Protein AF-A0A9C9KPW6-F1 (afdb_monomer)

Structure (mmCIF, N/CA/C/O backbone):
data_AF-A0A9C9KPW6-F1
#
_entry.id   AF-A0A9C9KPW6-F1
#
loop_
_atom_site.group_PDB
_atom_site.id
_atom_site.type_symbol
_atom_site.label_atom_id
_atom_site.label_alt_id
_atom_site.label_comp_id
_atom_sit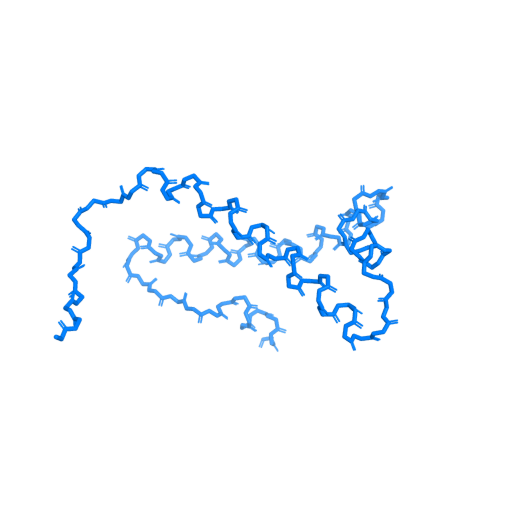e.label_asym_id
_atom_site.label_entity_id
_atom_site.label_seq_id
_atom_site.pdbx_PDB_ins_code
_atom_site.Cartn_x
_atom_site.Cartn_y
_atom_site.Cartn_z
_atom_site.occupancy
_atom_site.B_iso_or_equiv
_atom_site.auth_seq_id
_atom_site.auth_comp_id
_atom_site.auth_asym_id
_atom_site.auth_atom_id
_atom_site.pdbx_PDB_model_num
ATOM 1 N N . MET A 1 1 ? -31.242 -21.979 8.725 1.00 79.94 1 MET A N 1
ATOM 2 C CA . MET A 1 1 ? -31.038 -20.535 8.473 1.00 79.94 1 MET A CA 1
ATOM 3 C C . MET A 1 1 ? -29.673 -20.152 9.023 1.00 79.94 1 MET A C 1
ATOM 5 O O . MET A 1 1 ? -29.378 -20.544 10.144 1.00 79.94 1 MET A O 1
ATOM 9 N N . LEU A 1 2 ? -28.829 -19.467 8.247 1.00 85.12 2 LEU A N 1
ATOM 10 C CA . LEU A 1 2 ? -27.558 -18.923 8.744 1.00 85.12 2 LEU A CA 1
ATOM 11 C C . LEU A 1 2 ? -27.861 -17.796 9.742 1.00 85.12 2 LEU A C 1
ATOM 13 O O . LEU A 1 2 ? -28.564 -16.851 9.393 1.00 85.12 2 LEU A O 1
ATOM 17 N N . ARG A 1 3 ? -27.363 -17.911 10.979 1.00 88.44 3 ARG A N 1
ATOM 18 C CA . ARG A 1 3 ? -27.492 -16.885 12.022 1.00 88.44 3 ARG A CA 1
ATOM 19 C C . ARG A 1 3 ? -26.135 -16.211 12.195 1.00 88.44 3 ARG A C 1
ATOM 21 O O . ARG A 1 3 ? -25.160 -16.875 12.530 1.00 88.44 3 ARG A O 1
ATOM 28 N N . LEU A 1 4 ? -26.069 -14.914 11.909 1.00 87.50 4 LEU A N 1
ATOM 29 C CA . LEU A 1 4 ? -24.865 -14.116 12.125 1.00 87.50 4 LEU A CA 1
ATOM 30 C C . LEU A 1 4 ? -24.827 -13.691 13.594 1.00 87.50 4 LEU A C 1
ATOM 32 O O . LEU A 1 4 ? -25.754 -13.038 14.069 1.00 87.50 4 LEU A O 1
ATOM 36 N N . GLU A 1 5 ? -23.769 -14.072 14.304 1.00 90.38 5 GLU A N 1
ATOM 37 C CA . GLU A 1 5 ? -23.543 -13.685 15.698 1.00 90.38 5 GLU A CA 1
ATOM 38 C C . GLU A 1 5 ? -22.291 -12.796 15.795 1.00 90.38 5 GLU A C 1
ATOM 40 O O . GLU A 1 5 ? -21.271 -13.111 15.167 1.00 90.38 5 GLU A O 1
ATOM 45 N N . PRO A 1 6 ? -22.340 -11.676 16.545 1.00 84.19 6 PRO A N 1
ATOM 46 C CA . PRO A 1 6 ? -21.177 -10.821 16.753 1.00 84.19 6 PRO A CA 1
ATOM 47 C C . PRO A 1 6 ? -20.045 -11.611 17.408 1.00 84.19 6 PRO A C 1
ATOM 49 O O . PRO A 1 6 ? -20.254 -12.299 18.407 1.00 84.19 6 PRO A O 1
ATOM 52 N N . ARG A 1 7 ? -18.828 -11.498 16.871 1.00 84.06 7 ARG A N 1
ATOM 53 C CA . ARG A 1 7 ? -17.664 -12.144 17.486 1.00 84.06 7 ARG A CA 1
ATOM 54 C C . ARG A 1 7 ? -17.290 -11.402 18.776 1.00 84.06 7 ARG A C 1
ATOM 56 O O . ARG A 1 7 ? -16.981 -10.216 18.695 1.00 84.06 7 ARG A O 1
ATOM 63 N N . PRO A 1 8 ? -17.256 -12.077 19.941 1.00 83.50 8 PRO A N 1
ATOM 64 C CA . PRO A 1 8 ? -16.942 -11.431 21.216 1.00 83.50 8 PRO A CA 1
ATOM 65 C C . PRO A 1 8 ? -15.452 -11.094 21.367 1.00 83.50 8 PRO A C 1
ATOM 67 O O . PRO A 1 8 ? -15.096 -10.215 22.145 1.00 83.50 8 PRO A O 1
ATOM 70 N N . GLN A 1 9 ? -14.571 -11.787 20.637 1.00 87.06 9 GLN A N 1
ATOM 71 C CA . GLN A 1 9 ? -13.125 -11.574 20.664 1.00 87.06 9 GLN A CA 1
ATOM 72 C C . GLN A 1 9 ? -12.556 -11.606 19.243 1.00 87.06 9 GLN A C 1
ATOM 74 O O . GLN A 1 9 ? -12.969 -12.415 18.406 1.00 87.06 9 GLN A O 1
ATOM 79 N N . ALA A 1 10 ? -11.593 -10.725 18.972 1.00 84.81 10 ALA A N 1
ATOM 80 C CA . ALA A 1 10 ? -10.859 -10.734 17.715 1.00 84.81 10 ALA A CA 1
ATOM 81 C C . ALA A 1 10 ? -9.973 -11.988 17.632 1.00 84.81 10 ALA A C 1
ATOM 83 O O . ALA A 1 10 ? -9.270 -12.334 18.580 1.00 84.81 10 ALA A O 1
ATOM 84 N N . SER A 1 11 ? -9.993 -12.672 16.487 1.00 91.38 11 SER A N 1
ATOM 85 C CA . SER A 1 11 ? -9.139 -13.844 16.273 1.00 91.38 11 SER A CA 1
ATOM 86 C C . SER A 1 11 ? -7.690 -13.406 16.072 1.00 91.38 11 SER A C 1
ATOM 88 O O . SER A 1 11 ? -7.391 -12.679 15.126 1.00 91.38 11 SER A O 1
ATOM 90 N N . GLN A 1 12 ? -6.783 -13.890 16.924 1.00 90.69 12 GLN A N 1
ATOM 91 C CA . GLN A 1 12 ? -5.352 -13.601 16.790 1.00 90.69 12 GLN A CA 1
ATOM 92 C C . GLN A 1 12 ? -4.749 -14.204 15.519 1.00 90.69 12 GLN A C 1
ATOM 94 O O . GLN A 1 12 ? -3.905 -13.583 14.880 1.00 90.69 12 GLN A O 1
ATOM 99 N N . GLN A 1 13 ? -5.239 -15.375 15.098 1.00 93.81 13 GLN A N 1
ATOM 100 C CA . GLN A 1 13 ? -4.838 -15.971 13.824 1.00 93.81 13 GLN A CA 1
ATOM 101 C C . GLN A 1 13 ? -5.241 -15.068 12.659 1.00 93.81 13 GLN A C 1
ATOM 103 O O . GLN A 1 13 ? -4.428 -14.797 11.784 1.00 93.81 13 GLN A O 1
ATOM 108 N N . MET A 1 14 ? -6.470 -14.542 12.669 1.00 93.81 14 MET A N 1
ATOM 109 C CA . MET A 1 14 ? -6.931 -13.644 11.608 1.00 93.81 14 MET A CA 1
ATOM 110 C C . MET A 1 14 ? -6.273 -12.269 11.658 1.00 93.81 14 MET A C 1
ATOM 112 O O . MET A 1 14 ? -6.132 -11.657 10.608 1.00 93.81 14 MET A O 1
ATOM 116 N N . ALA A 1 15 ? -5.830 -11.801 12.826 1.00 91.94 15 ALA A N 1
ATOM 117 C CA . ALA A 1 15 ? -5.048 -10.572 12.922 1.00 91.94 15 ALA A CA 1
ATOM 118 C C . ALA A 1 15 ? -3.735 -10.663 12.120 1.00 91.94 15 ALA A C 1
ATOM 120 O O . ALA A 1 15 ? -3.321 -9.675 11.522 1.00 91.94 15 ALA A O 1
ATOM 121 N N . LEU A 1 16 ? -3.122 -11.852 12.051 1.00 94.19 16 LEU A N 1
ATOM 122 C CA . LEU A 1 16 ? -1.920 -12.104 11.250 1.00 94.19 16 LEU A CA 1
ATOM 123 C C . LEU A 1 16 ? -2.237 -12.532 9.809 1.00 94.19 16 LEU A C 1
ATOM 125 O O . LEU A 1 16 ? -1.592 -12.078 8.866 1.00 94.19 16 LEU A O 1
ATOM 129 N N . LEU A 1 17 ? -3.220 -13.416 9.625 1.00 96.69 17 LEU A N 1
ATOM 130 C CA . LEU A 1 17 ? -3.549 -13.974 8.314 1.00 96.69 17 LEU A CA 1
ATOM 131 C C . LEU A 1 17 ? -4.235 -12.958 7.403 1.00 96.69 17 LEU A C 1
ATOM 133 O O . LEU A 1 17 ? -4.029 -13.019 6.196 1.00 96.69 17 LEU A O 1
ATOM 137 N N . ALA A 1 18 ? -5.032 -12.028 7.936 1.00 95.88 18 ALA A N 1
ATOM 138 C CA . ALA A 1 18 ? -5.771 -11.086 7.098 1.00 95.88 18 ALA A CA 1
ATOM 139 C C . ALA A 1 18 ? -4.850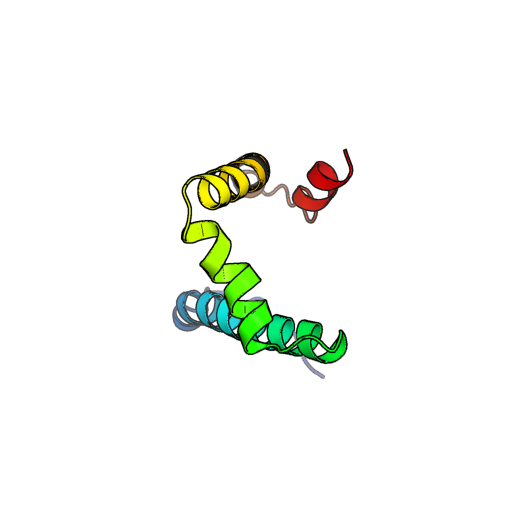 -10.184 6.250 1.00 95.88 18 ALA A C 1
ATOM 141 O O . ALA A 1 18 ? -5.072 -10.138 5.041 1.00 95.88 18 ALA A O 1
ATOM 142 N N . PRO A 1 19 ? -3.793 -9.539 6.793 1.00 95.31 19 PRO A N 1
ATOM 143 C CA . PRO A 1 19 ? -2.841 -8.785 5.973 1.00 95.31 19 PRO A CA 1
ATOM 144 C C . PRO A 1 19 ? -2.144 -9.642 4.909 1.00 95.31 19 PRO A C 1
ATOM 146 O O . PRO A 1 19 ? -2.020 -9.221 3.761 1.00 95.31 19 PRO A O 1
ATOM 149 N N . LEU A 1 20 ? -1.729 -10.863 5.261 1.00 96.44 20 LEU A N 1
ATOM 150 C CA . LEU A 1 20 ? -1.052 -11.773 4.330 1.00 96.44 20 LEU A CA 1
ATOM 151 C C . LEU A 1 20 ? -1.974 -12.209 3.185 1.00 96.44 20 LEU A C 1
ATOM 153 O O . LEU A 1 20 ? -1.577 -12.186 2.021 1.00 96.44 20 LEU A O 1
ATOM 157 N N . LEU A 1 21 ? -3.219 -12.563 3.509 1.00 97.56 21 LEU A N 1
ATOM 158 C CA . LEU A 1 21 ? -4.242 -12.900 2.523 1.00 97.56 21 LEU A CA 1
ATOM 159 C C . LEU A 1 21 ? -4.575 -11.698 1.643 1.00 97.56 21 LEU A C 1
ATOM 161 O O . LEU A 1 21 ? -4.710 -11.867 0.437 1.00 97.56 21 LEU A O 1
ATOM 165 N N . ALA A 1 22 ? -4.667 -10.494 2.210 1.00 96.62 22 ALA A N 1
ATOM 166 C CA . ALA A 1 22 ? -4.911 -9.281 1.439 1.00 96.62 22 ALA A CA 1
ATOM 167 C C . ALA A 1 22 ? -3.797 -9.035 0.410 1.00 96.62 22 ALA A C 1
ATOM 169 O O . ALA A 1 22 ? -4.100 -8.803 -0.759 1.00 96.62 22 ALA A O 1
ATOM 170 N N . ILE A 1 23 ? -2.523 -9.160 0.805 1.00 95.62 23 ILE A N 1
ATOM 171 C CA . ILE A 1 23 ? -1.379 -9.049 -0.116 1.00 95.62 23 ILE A CA 1
ATOM 172 C C . ILE A 1 23 ? -1.478 -10.105 -1.222 1.00 95.62 23 ILE A C 1
ATOM 174 O O . ILE A 1 23 ? -1.416 -9.767 -2.403 1.00 95.62 23 ILE A O 1
ATOM 178 N N . LEU A 1 24 ? -1.681 -11.374 -0.857 1.00 97.06 24 LEU A N 1
ATOM 179 C CA . LEU A 1 24 ? -1.772 -12.471 -1.822 1.00 97.06 24 LEU A CA 1
ATOM 180 C C . LEU A 1 24 ? -2.912 -12.255 -2.827 1.00 97.06 24 LEU A C 1
ATOM 182 O O . LEU A 1 24 ? -2.708 -12.365 -4.034 1.00 97.06 24 LEU A O 1
ATOM 186 N N . LEU A 1 25 ? -4.105 -11.917 -2.335 1.00 97.75 25 LEU A N 1
ATOM 187 C CA . LEU A 1 25 ? -5.276 -11.660 -3.169 1.00 97.75 25 LEU A CA 1
ATOM 188 C C . LEU A 1 25 ? -5.073 -10.439 -4.069 1.00 97.75 25 LEU A C 1
ATOM 190 O O . LEU A 1 25 ? -5.503 -10.468 -5.218 1.00 97.75 25 LEU A O 1
ATOM 194 N N . THR A 1 26 ? -4.373 -9.408 -3.591 1.00 95.69 26 THR A N 1
ATOM 195 C CA . THR A 1 26 ? -4.029 -8.223 -4.391 1.00 95.69 26 THR A CA 1
ATOM 196 C C . THR A 1 26 ? -3.118 -8.593 -5.559 1.00 95.69 26 THR A C 1
ATOM 198 O O . THR A 1 26 ? -3.378 -8.185 -6.688 1.00 95.69 26 THR A O 1
ATOM 201 N N . LEU A 1 27 ? -2.088 -9.410 -5.318 1.00 95.31 27 LEU A N 1
ATOM 202 C CA . LEU A 1 27 ? -1.178 -9.879 -6.368 1.00 95.31 27 LEU A CA 1
ATOM 203 C C . LEU A 1 27 ? -1.900 -10.754 -7.400 1.00 95.31 27 LEU A C 1
ATOM 205 O O . LEU A 1 27 ? -1.719 -10.564 -8.602 1.00 95.31 27 LEU A O 1
ATOM 209 N N . ILE A 1 28 ? -2.756 -11.675 -6.946 1.00 96.88 28 ILE A N 1
ATOM 210 C CA . ILE A 1 28 ? -3.557 -12.531 -7.834 1.00 96.88 28 ILE A CA 1
ATOM 211 C C . ILE A 1 28 ? -4.508 -11.682 -8.684 1.00 96.88 28 ILE A C 1
ATOM 213 O O . ILE A 1 28 ? -4.559 -11.848 -9.903 1.00 96.88 28 ILE A O 1
ATOM 217 N N . ALA A 1 29 ? -5.237 -10.754 -8.0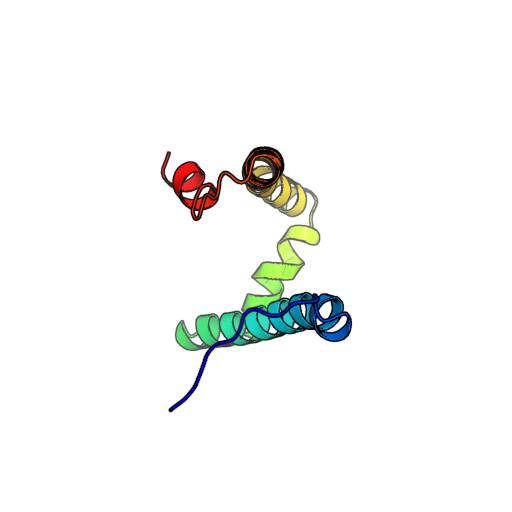60 1.00 97.19 29 ALA A N 1
ATOM 218 C CA . ALA A 1 29 ? -6.158 -9.868 -8.761 1.00 97.19 29 ALA A CA 1
ATOM 219 C C . ALA A 1 29 ? -5.422 -8.976 -9.770 1.00 97.19 29 ALA A C 1
ATOM 221 O O . ALA A 1 29 ? -5.861 -8.857 -10.910 1.00 97.19 29 ALA A O 1
ATOM 222 N N . GLY A 1 30 ? -4.276 -8.404 -9.396 1.00 95.69 30 GLY A N 1
ATOM 223 C CA . GLY A 1 30 ? -3.453 -7.591 -10.291 1.00 95.69 30 GLY A CA 1
ATOM 224 C C . GLY A 1 30 ? -2.923 -8.373 -11.496 1.00 95.69 30 GLY A C 1
ATOM 225 O O . GLY A 1 30 ? -3.035 -7.908 -12.628 1.00 95.69 30 GLY A O 1
ATOM 226 N N . ALA A 1 31 ? -2.412 -9.589 -11.284 1.00 95.94 31 ALA A N 1
ATOM 227 C CA . ALA A 1 31 ? -1.967 -10.463 -12.370 1.00 95.94 31 ALA A CA 1
ATOM 228 C C . ALA A 1 31 ? -3.123 -10.840 -13.316 1.00 95.94 31 ALA A C 1
ATOM 230 O O . ALA A 1 31 ? -2.955 -10.861 -14.539 1.00 95.94 31 ALA A O 1
ATOM 231 N N . PHE A 1 32 ? -4.316 -11.084 -12.767 1.00 97.44 32 PHE A N 1
ATOM 232 C CA . PHE A 1 32 ? -5.515 -11.314 -13.568 1.00 97.44 32 PHE A CA 1
ATOM 233 C C . PHE A 1 32 ? -5.901 -10.070 -14.383 1.00 97.44 32 PHE A C 1
ATOM 235 O O . PHE A 1 32 ? -6.112 -10.175 -15.586 1.00 97.44 32 PHE A O 1
ATOM 242 N N . LEU A 1 33 ? -5.919 -8.884 -13.772 1.00 96.69 33 LEU A N 1
ATOM 243 C CA . LEU A 1 33 ? -6.249 -7.632 -14.460 1.00 96.69 33 LEU A CA 1
ATOM 244 C C . LEU A 1 33 ? -5.276 -7.326 -15.604 1.00 96.69 33 LEU A C 1
ATOM 246 O O . LEU A 1 33 ? -5.709 -6.999 -16.707 1.00 96.69 33 LEU A O 1
ATOM 250 N N . PHE A 1 34 ? -3.969 -7.476 -15.377 1.00 96.25 34 PHE A N 1
ATOM 251 C CA . PHE A 1 34 ? -2.979 -7.239 -16.427 1.00 96.25 34 PHE A CA 1
ATOM 252 C C . PHE A 1 34 ? -3.051 -8.265 -17.553 1.00 96.25 34 PHE A C 1
ATOM 254 O O . PHE A 1 34 ? -2.942 -7.884 -18.717 1.00 96.25 34 PHE A O 1
ATOM 261 N N . SER A 1 35 ? -3.307 -9.537 -17.236 1.00 96.00 35 SER A N 1
ATOM 262 C CA . SER A 1 35 ? -3.511 -10.546 -18.280 1.00 96.00 35 SER A CA 1
ATOM 263 C C . SER A 1 35 ? -4.797 -10.300 -19.078 1.00 96.00 35 SER A C 1
ATOM 265 O O . SER A 1 35 ? -4.776 -10.429 -20.300 1.00 96.00 35 SER A O 1
ATOM 267 N N . ALA A 1 36 ? -5.882 -9.850 -18.436 1.00 97.25 36 ALA A N 1
ATOM 268 C CA . ALA A 1 36 ? -7.118 -9.445 -19.109 1.00 97.25 36 ALA A CA 1
ATOM 269 C C . ALA A 1 36 ? -6.932 -8.220 -20.027 1.00 97.25 36 ALA A C 1
ATOM 271 O O . ALA A 1 36 ? -7.590 -8.120 -21.059 1.00 97.25 36 ALA A O 1
ATOM 272 N N . TRP A 1 37 ? -6.003 -7.319 -19.696 1.00 95.06 37 TRP A N 1
ATOM 273 C CA . TRP A 1 37 ? -5.591 -6.202 -20.559 1.00 95.06 37 TRP A CA 1
ATOM 274 C C . TRP A 1 37 ? -4.622 -6.645 -21.682 1.00 95.06 37 TRP A C 1
ATOM 276 O O . TRP A 1 37 ? -4.212 -5.850 -22.522 1.00 95.06 37 TRP A O 1
ATOM 286 N N . GLY A 1 38 ? -4.235 -7.920 -21.744 1.00 95.25 38 GLY A N 1
ATOM 287 C CA . GLY A 1 38 ? -3.301 -8.428 -22.755 1.00 95.25 38 GLY A CA 1
ATOM 288 C C . GLY A 1 38 ? -1.834 -8.067 -22.494 1.00 95.25 38 GLY A C 1
ATOM 289 O O . GLY A 1 38 ? -0.990 -8.279 -23.364 1.00 95.25 38 GLY A O 1
ATOM 290 N N . ALA A 1 39 ? -1.508 -7.548 -21.308 1.00 94.94 39 ALA A N 1
ATOM 291 C CA . ALA A 1 39 ? -0.131 -7.346 -20.878 1.00 94.94 39 ALA A CA 1
ATOM 292 C C . ALA A 1 39 ? 0.450 -8.644 -20.298 1.00 94.94 39 ALA A C 1
ATOM 294 O O . ALA A 1 39 ? -0.262 -9.467 -19.718 1.00 94.94 39 ALA A O 1
ATOM 295 N N . ASN A 1 40 ? 1.771 -8.824 -20.402 1.00 96.44 40 ASN A N 1
ATOM 296 C CA . ASN A 1 40 ? 2.438 -9.901 -19.678 1.00 96.44 40 ASN A CA 1
ATOM 297 C C . ASN A 1 40 ? 2.330 -9.625 -18.163 1.00 96.44 40 ASN A C 1
ATOM 299 O O . ASN A 1 40 ? 2.856 -8.606 -17.706 1.00 96.44 40 ASN A O 1
ATOM 303 N N . PRO A 1 41 ? 1.689 -10.504 -17.370 1.00 94.75 41 PRO A N 1
ATOM 304 C CA . PRO A 1 41 ? 1.395 -10.213 -15.971 1.00 94.75 41 PRO A CA 1
ATOM 305 C C . PRO A 1 41 ? 2.655 -10.129 -15.106 1.00 94.75 41 PRO A C 1
ATOM 307 O O . PRO A 1 41 ? 2.688 -9.329 -14.180 1.00 94.75 41 PRO A O 1
ATOM 310 N N . LEU A 1 42 ? 3.705 -10.900 -15.407 1.00 95.00 42 LEU A N 1
ATOM 311 C CA . LEU A 1 42 ? 4.951 -10.862 -14.637 1.00 95.00 42 LEU A CA 1
ATOM 312 C C . LEU A 1 42 ? 5.684 -9.539 -14.851 1.00 95.00 42 LEU A C 1
ATOM 314 O O . LEU A 1 42 ? 6.063 -8.888 -13.879 1.00 95.00 42 LEU A O 1
ATOM 318 N N . THR A 1 43 ? 5.837 -9.119 -16.109 1.00 95.88 43 THR A N 1
ATOM 319 C CA . THR A 1 43 ? 6.455 -7.829 -16.435 1.00 95.88 43 THR A CA 1
ATOM 320 C C . THR A 1 43 ? 5.637 -6.681 -15.856 1.00 95.88 43 THR A C 1
ATOM 322 O O . THR A 1 43 ? 6.196 -5.825 -15.185 1.00 95.88 43 THR A O 1
ATOM 325 N N . ALA A 1 44 ? 4.312 -6.696 -16.021 1.00 95.50 44 ALA A N 1
ATOM 326 C CA . ALA A 1 44 ? 3.449 -5.637 -15.507 1.00 95.50 44 ALA A CA 1
ATOM 327 C C . ALA A 1 44 ? 3.459 -5.554 -13.969 1.00 95.50 44 ALA A C 1
ATOM 329 O O . ALA A 1 44 ? 3.513 -4.459 -13.416 1.00 95.50 44 ALA A O 1
ATOM 330 N N . MET A 1 45 ? 3.472 -6.690 -13.262 1.00 95.44 45 MET A N 1
ATOM 331 C CA . MET A 1 45 ? 3.626 -6.713 -11.801 1.00 95.44 45 MET A CA 1
ATOM 332 C C . MET A 1 45 ? 4.995 -6.175 -11.366 1.00 95.44 45 MET A C 1
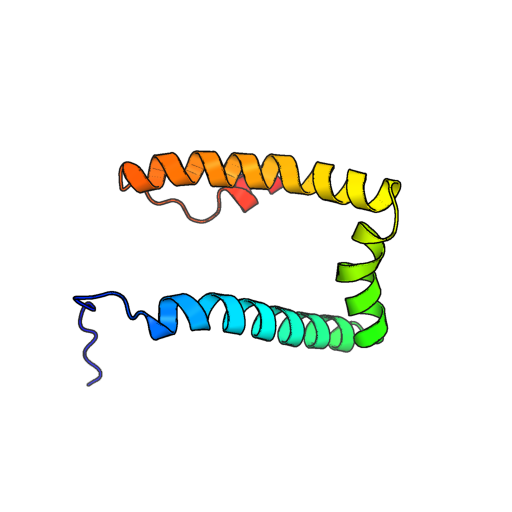ATOM 334 O O . MET A 1 45 ? 5.062 -5.404 -10.411 1.00 95.44 45 MET A O 1
ATOM 338 N N . TYR A 1 46 ? 6.078 -6.527 -12.068 1.00 95.00 46 TYR A N 1
ATOM 339 C CA . TYR A 1 46 ? 7.411 -5.983 -11.792 1.00 95.00 46 TYR A CA 1
ATOM 340 C C . TYR A 1 46 ? 7.450 -4.465 -12.006 1.00 95.00 46 TYR A C 1
ATOM 342 O O . TYR A 1 46 ? 7.862 -3.723 -11.118 1.00 95.00 46 TYR A O 1
ATOM 350 N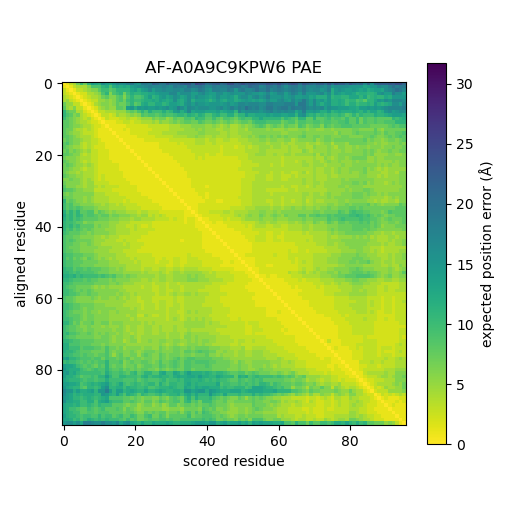 N . THR A 1 47 ? 6.951 -3.991 -13.143 1.00 94.19 47 THR A N 1
ATOM 351 C CA . THR A 1 47 ? 6.866 -2.563 -13.459 1.00 94.19 47 THR A CA 1
ATOM 352 C C . THR A 1 47 ? 6.005 -1.802 -12.453 1.00 94.19 47 THR A C 1
ATOM 354 O O . THR A 1 47 ? 6.347 -0.694 -12.062 1.00 94.19 47 THR A O 1
ATOM 357 N N . PHE A 1 48 ? 4.913 -2.393 -11.969 1.00 92.94 48 PHE A N 1
ATOM 358 C CA . PHE A 1 48 ? 4.033 -1.728 -11.012 1.00 92.94 48 PHE A CA 1
ATOM 359 C C . PHE A 1 48 ? 4.611 -1.673 -9.590 1.00 92.94 48 PHE A C 1
ATOM 361 O O . PHE A 1 48 ? 4.516 -0.640 -8.934 1.00 92.94 48 PHE A O 1
ATOM 368 N N . PHE A 1 49 ? 5.195 -2.769 -9.092 1.00 92.69 49 PHE A N 1
ATOM 369 C CA . PHE A 1 49 ? 5.620 -2.868 -7.688 1.00 92.69 49 PHE A CA 1
ATOM 370 C C . PHE A 1 49 ? 7.109 -2.596 -7.456 1.00 92.69 49 PHE A C 1
ATOM 372 O O . PHE A 1 49 ? 7.482 -2.160 -6.369 1.00 92.69 49 PHE A O 1
ATOM 379 N N . ILE A 1 50 ? 7.965 -2.881 -8.438 1.00 95.06 50 ILE A N 1
ATOM 380 C CA . ILE A 1 50 ? 9.421 -2.926 -8.255 1.00 95.06 50 ILE A CA 1
ATOM 381 C C . ILE A 1 50 ? 10.109 -1.727 -8.910 1.00 95.06 50 ILE A C 1
ATOM 383 O O . ILE A 1 50 ? 10.943 -1.082 -8.278 1.00 95.06 50 ILE A O 1
ATOM 387 N N . GLU A 1 51 ? 9.741 -1.358 -10.138 1.00 94.50 51 GLU A N 1
ATOM 388 C CA . GLU A 1 51 ? 10.341 -0.186 -10.799 1.00 94.50 51 GLU A CA 1
ATOM 389 C C . GLU A 1 51 ? 10.217 1.13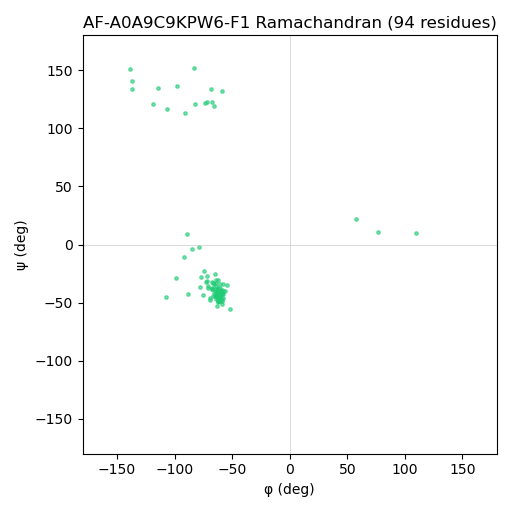1 -10.005 1.00 94.50 51 GLU A C 1
ATOM 391 O O . GLU A 1 51 ? 11.217 1.857 -9.945 1.00 94.50 51 GLU A O 1
ATOM 396 N N . PRO A 1 52 ? 9.090 1.446 -9.325 1.00 94.94 52 PRO A N 1
ATOM 397 C CA . PRO A 1 52 ? 8.974 2.687 -8.564 1.00 94.94 52 PRO A CA 1
ATOM 398 C C . PRO A 1 52 ? 9.982 2.784 -7.422 1.00 94.94 52 PRO A C 1
ATOM 400 O O . PRO A 1 52 ? 10.425 3.873 -7.097 1.00 94.94 52 PRO A O 1
ATOM 403 N N . VAL A 1 53 ? 10.394 1.668 -6.822 1.00 96.25 53 VAL A N 1
ATOM 404 C CA . VAL A 1 53 ? 11.369 1.683 -5.717 1.00 96.25 53 VAL A CA 1
ATOM 405 C C . VAL A 1 53 ? 12.817 1.534 -6.192 1.00 96.25 53 VAL A C 1
ATOM 407 O O . VAL A 1 53 ? 13.741 1.772 -5.419 1.00 96.25 53 VAL A O 1
ATOM 410 N N . ASN A 1 54 ? 13.030 1.196 -7.466 1.00 95.56 54 ASN A N 1
ATOM 411 C CA . ASN A 1 54 ? 14.355 0.964 -8.047 1.00 95.56 54 ASN A CA 1
ATOM 412 C C . ASN A 1 54 ? 15.068 2.233 -8.535 1.00 95.56 54 ASN A C 1
ATOM 414 O O . ASN A 1 54 ? 16.208 2.158 -8.993 1.00 95.56 54 ASN A O 1
ATOM 418 N N . SER A 1 55 ? 14.430 3.402 -8.467 1.00 95.50 55 SER A N 1
ATOM 419 C CA . SER A 1 55 ? 15.058 4.670 -8.844 1.00 95.50 55 SER A CA 1
ATOM 420 C C . SER A 1 55 ? 14.690 5.782 -7.872 1.00 95.50 55 SER A C 1
ATOM 422 O O . SER A 1 55 ? 13.599 5.796 -7.310 1.00 95.50 55 SER A O 1
ATOM 424 N N . VAL A 1 56 ? 15.586 6.758 -7.706 1.00 96.19 56 VAL A N 1
ATOM 425 C CA . VAL A 1 56 ? 15.325 7.934 -6.858 1.00 96.19 56 VAL A CA 1
ATOM 426 C C . VAL A 1 56 ? 14.112 8.716 -7.367 1.00 96.19 56 VAL A C 1
ATOM 428 O O . VAL A 1 56 ? 13.283 9.158 -6.573 1.00 96.19 56 VAL A O 1
ATOM 431 N N . TYR A 1 57 ? 13.983 8.851 -8.690 1.00 96.00 57 TYR A N 1
ATOM 432 C CA . TYR A 1 57 ? 12.840 9.516 -9.311 1.00 96.00 57 TYR A CA 1
ATOM 433 C C . TYR A 1 57 ? 11.530 8.773 -9.020 1.00 96.00 57 TYR A C 1
ATOM 435 O O . TYR A 1 57 ? 10.605 9.369 -8.473 1.00 96.00 57 TYR A O 1
ATOM 443 N N . GLY A 1 58 ? 11.479 7.465 -9.298 1.00 95.75 58 GLY A N 1
ATOM 444 C CA . GLY A 1 58 ? 10.302 6.640 -9.024 1.00 95.75 58 GLY A CA 1
ATOM 445 C C . GLY A 1 58 ? 9.925 6.640 -7.545 1.00 95.75 58 GLY A C 1
ATOM 446 O O . GLY A 1 58 ? 8.748 6.746 -7.208 1.00 95.75 58 GLY A O 1
ATOM 447 N N . PHE A 1 59 ? 10.919 6.604 -6.656 1.00 96.50 59 PHE A N 1
ATOM 448 C CA . PHE A 1 59 ? 10.678 6.592 -5.219 1.00 96.50 59 PHE A CA 1
ATOM 449 C C . PHE A 1 59 ? 10.086 7.924 -4.758 1.00 96.50 59 PHE A C 1
ATOM 451 O O . PHE A 1 59 ? 9.165 7.957 -3.945 1.00 96.50 59 PHE A O 1
ATOM 458 N N . THR A 1 60 ? 10.563 9.030 -5.330 1.00 97.00 60 THR A N 1
ATOM 459 C CA . THR A 1 60 ? 10.021 10.363 -5.055 1.00 97.00 60 THR A CA 1
ATOM 460 C C . THR A 1 60 ? 8.589 10.498 -5.579 1.00 97.00 60 THR A C 1
ATOM 462 O O . THR A 1 60 ? 7.724 10.957 -4.841 1.00 97.00 60 THR A O 1
ATOM 465 N N . GLU A 1 61 ? 8.300 10.038 -6.799 1.00 96.00 61 GLU A N 1
ATOM 466 C CA . GLU A 1 61 ? 6.935 9.992 -7.355 1.00 96.00 61 GLU A CA 1
ATOM 467 C C . GLU A 1 61 ? 5.986 9.135 -6.507 1.00 96.00 61 GLU A C 1
ATOM 469 O O . GLU A 1 61 ? 4.843 9.523 -6.243 1.00 96.00 61 GLU A O 1
ATOM 474 N N . LEU A 1 62 ? 6.467 7.986 -6.023 1.00 95.81 62 LEU A N 1
ATOM 475 C CA . LEU A 1 62 ? 5.714 7.125 -5.119 1.00 95.81 62 LEU A CA 1
ATOM 476 C C . LEU A 1 62 ? 5.361 7.871 -3.827 1.00 95.81 62 LEU A C 1
ATOM 478 O O . LEU A 1 62 ? 4.199 7.879 -3.422 1.00 95.81 62 LEU A O 1
ATOM 482 N N . LEU A 1 63 ? 6.335 8.539 -3.202 1.00 96.06 63 LEU A N 1
ATOM 483 C CA . LEU A 1 63 ? 6.108 9.325 -1.990 1.00 96.06 63 LEU A CA 1
ATOM 484 C C . LEU A 1 63 ? 5.180 10.519 -2.228 1.00 96.06 63 LEU A C 1
ATOM 486 O O . LEU A 1 63 ? 4.330 10.793 -1.381 1.00 96.06 63 LEU A O 1
ATOM 490 N N . LEU A 1 64 ? 5.291 11.198 -3.372 1.00 95.94 64 LEU A N 1
ATOM 491 C CA . LEU A 1 64 ? 4.405 12.306 -3.738 1.00 95.94 64 LEU A CA 1
ATOM 492 C C . LEU A 1 64 ? 2.936 11.866 -3.755 1.00 95.94 64 LEU A C 1
ATOM 494 O O . LEU A 1 64 ? 2.082 12.572 -3.222 1.00 95.94 64 LEU A O 1
ATOM 498 N N . LYS A 1 65 ? 2.639 10.678 -4.295 1.00 92.75 65 LYS A N 1
ATOM 499 C CA . LYS A 1 65 ? 1.277 10.114 -4.322 1.00 92.75 65 LYS A CA 1
ATOM 500 C C . LYS A 1 65 ? 0.853 9.519 -2.978 1.00 92.75 65 LYS A C 1
ATOM 502 O O . LYS A 1 65 ? -0.306 9.641 -2.590 1.00 92.75 65 LYS A O 1
ATOM 507 N N . ALA A 1 66 ? 1.778 8.891 -2.254 1.00 94.81 66 ALA A N 1
ATOM 508 C CA . ALA A 1 66 ? 1.493 8.262 -0.967 1.00 94.81 66 ALA A CA 1
ATOM 509 C C . ALA A 1 66 ? 1.223 9.288 0.143 1.00 94.81 66 ALA A C 1
ATOM 511 O O . ALA A 1 66 ? 0.370 9.052 0.993 1.00 94.81 66 ALA A O 1
ATOM 512 N N . THR A 1 67 ? 1.912 10.433 0.132 1.00 96.00 67 THR A N 1
ATOM 513 C CA . THR A 1 67 ? 1.809 11.466 1.176 1.00 96.00 67 THR A CA 1
ATOM 514 C C . THR A 1 67 ? 0.364 11.895 1.469 1.00 96.00 67 THR A C 1
ATOM 516 O O . THR A 1 67 ? -0.052 11.780 2.624 1.00 96.00 67 THR A O 1
ATOM 519 N N . PRO A 1 68 ? -0.446 12.344 0.490 1.00 94.62 68 PRO A N 1
ATOM 520 C CA . PRO A 1 68 ? -1.814 12.771 0.776 1.00 94.62 68 PRO A CA 1
ATOM 521 C C . PRO A 1 68 ? -2.714 11.607 1.227 1.00 94.62 68 PRO A C 1
ATOM 523 O O . PRO A 1 68 ? -3.548 11.793 2.111 1.00 94.62 68 PRO A O 1
ATOM 526 N N . LEU A 1 69 ? -2.506 10.387 0.717 1.00 93.94 69 LEU A N 1
ATOM 527 C CA . LEU A 1 69 ? -3.241 9.198 1.170 1.00 93.94 69 LEU A CA 1
ATOM 528 C C . LEU A 1 69 ? -2.918 8.845 2.630 1.00 93.94 69 LEU A C 1
ATOM 530 O O . LEU A 1 69 ? -3.820 8.555 3.415 1.00 93.94 69 LEU A O 1
ATOM 534 N N . VAL A 1 70 ? -1.643 8.927 3.019 1.00 94.88 70 VAL A N 1
ATOM 535 C CA . VAL A 1 70 ? -1.201 8.721 4.406 1.00 94.88 70 VAL A CA 1
ATOM 536 C C . VAL A 1 70 ? -1.808 9.777 5.328 1.00 94.88 70 VAL A C 1
ATOM 538 O O . VAL A 1 70 ? -2.316 9.427 6.392 1.00 94.88 70 VAL A O 1
ATOM 541 N N . LEU A 1 71 ? -1.822 11.050 4.920 1.00 94.62 71 LEU A N 1
ATOM 542 C CA . LEU A 1 71 ? -2.457 12.125 5.691 1.00 94.62 71 LEU A CA 1
ATOM 543 C C . LEU A 1 71 ? -3.959 11.876 5.889 1.00 94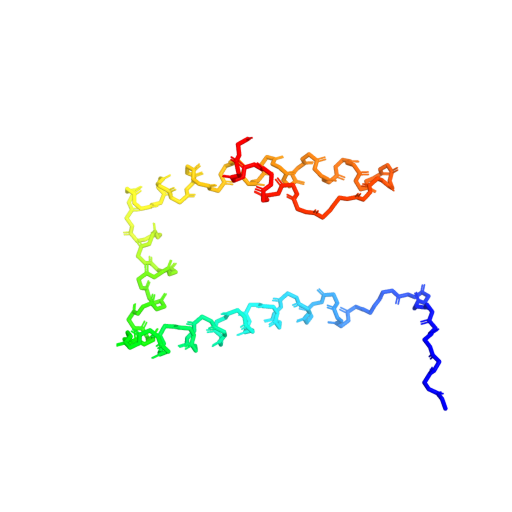.62 71 LEU A C 1
ATOM 545 O O . LEU A 1 71 ? -4.453 12.006 7.011 1.00 94.62 71 LEU A O 1
ATOM 549 N N . THR A 1 72 ? -4.665 11.436 4.844 1.00 94.00 72 THR A N 1
ATOM 550 C CA . THR A 1 72 ? -6.071 11.009 4.936 1.00 94.00 72 THR A CA 1
ATOM 551 C C . THR A 1 72 ? -6.250 9.866 5.934 1.00 94.00 72 THR A C 1
ATOM 553 O O . THR A 1 72 ? -7.129 9.928 6.796 1.00 94.00 72 THR A O 1
ATOM 556 N N . GLY A 1 73 ? -5.391 8.844 5.878 1.00 92.38 73 GLY A N 1
ATOM 557 C CA . GLY A 1 73 ? -5.423 7.715 6.811 1.00 92.38 73 GLY A CA 1
ATOM 558 C C . GLY A 1 73 ? -5.197 8.131 8.269 1.00 92.38 73 GLY A C 1
ATOM 559 O O . GLY A 1 73 ? -5.909 7.669 9.161 1.00 92.38 73 GLY A O 1
ATOM 560 N N . ILE A 1 74 ? -4.257 9.047 8.519 1.00 93.75 74 ILE A N 1
ATOM 561 C CA . ILE A 1 74 ? -3.998 9.604 9.856 1.00 93.75 74 ILE A CA 1
ATOM 562 C C . ILE A 1 74 ? -5.218 10.385 10.364 1.00 93.75 74 ILE A C 1
ATOM 564 O O . ILE A 1 74 ? -5.622 10.201 11.513 1.00 93.75 74 ILE A O 1
ATOM 568 N N . GLY A 1 75 ? -5.838 11.213 9.518 1.00 92.25 75 GLY A N 1
ATOM 569 C CA . GLY A 1 75 ? -7.066 11.935 9.865 1.00 92.25 75 GLY A CA 1
ATOM 570 C C . GLY A 1 75 ? -8.205 10.987 10.250 1.00 92.25 75 GLY A C 1
ATOM 571 O O . GLY A 1 75 ? -8.822 11.144 11.306 1.00 92.25 75 GLY A O 1
ATOM 572 N N . LEU A 1 76 ? -8.421 9.938 9.451 1.00 92.62 76 LEU A N 1
ATOM 573 C CA . LEU A 1 76 ? -9.423 8.907 9.733 1.00 92.62 76 LEU A CA 1
ATOM 574 C C . LEU A 1 76 ? -9.147 8.132 11.023 1.00 92.62 76 LEU A C 1
ATOM 576 O O . LEU A 1 76 ? -10.085 7.829 11.760 1.00 92.62 76 LEU A O 1
ATOM 580 N N . ALA A 1 77 ? -7.883 7.841 11.338 1.00 91.62 77 ALA A N 1
ATOM 581 C CA . ALA A 1 77 ? -7.527 7.153 12.577 1.00 91.62 77 ALA A CA 1
ATOM 582 C C . ALA A 1 77 ? -8.008 7.923 13.822 1.00 91.62 77 ALA A C 1
ATOM 584 O O . ALA A 1 77 ? -8.428 7.308 14.805 1.00 91.62 77 ALA A O 1
ATOM 585 N N . ILE A 1 78 ? -8.009 9.261 13.778 1.00 91.12 78 ILE A N 1
ATOM 586 C CA . ILE A 1 78 ? -8.562 10.106 14.846 1.00 91.12 78 ILE A CA 1
ATOM 587 C C . ILE A 1 78 ? -10.094 9.983 14.891 1.00 91.12 78 ILE A C 1
ATOM 589 O O . ILE A 1 78 ? -10.652 9.772 15.969 1.00 91.12 78 ILE A O 1
ATOM 593 N N . CYS A 1 79 ? -10.776 10.047 13.742 1.00 90.00 79 CYS A N 1
ATOM 594 C CA . CYS A 1 79 ? -12.234 9.883 13.654 1.00 90.00 79 CYS A CA 1
ATOM 595 C C . CYS A 1 79 ? -12.706 8.526 14.198 1.00 90.00 79 CYS A C 1
ATOM 597 O O . CYS A 1 79 ? -13.672 8.469 14.962 1.00 90.00 79 CYS A O 1
ATOM 599 N N . PHE A 1 80 ? -11.988 7.443 13.888 1.00 89.12 80 PHE A N 1
ATOM 600 C CA . PHE A 1 80 ? -12.311 6.104 14.384 1.00 89.12 80 PHE A CA 1
ATOM 601 C C . PHE A 1 80 ? -12.192 5.996 15.905 1.00 89.12 80 PHE A C 1
ATOM 603 O O . PHE A 1 80 ? -13.001 5.308 16.525 1.00 89.12 80 PHE A O 1
ATOM 610 N N . ARG A 1 81 ? -11.264 6.727 16.540 1.00 89.31 81 ARG A N 1
ATOM 611 C CA . ARG A 1 81 ? -11.203 6.810 18.012 1.00 89.31 81 ARG A CA 1
ATOM 612 C C . ARG A 1 81 ? -12.429 7.495 18.618 1.00 89.31 81 ARG A C 1
ATOM 614 O O . ARG A 1 81 ? -12.764 7.210 19.763 1.00 89.31 81 ARG A O 1
ATOM 621 N N . ALA A 1 82 ? -13.101 8.360 17.862 1.00 92.19 82 ALA A N 1
ATOM 622 C CA . ALA A 1 82 ? -14.365 8.988 18.241 1.00 92.19 82 ALA A CA 1
ATOM 623 C C . ALA A 1 82 ? -15.606 8.170 17.817 1.00 92.19 82 ALA A C 1
ATOM 625 O O . ALA A 1 82 ? -16.721 8.674 17.917 1.00 92.19 82 ALA A O 1
ATOM 626 N N . ASN A 1 83 ? -15.435 6.926 17.340 1.00 89.19 83 ASN A N 1
ATOM 627 C CA . ASN A 1 83 ? -16.488 6.090 16.740 1.00 89.19 83 ASN A CA 1
ATOM 628 C C . ASN A 1 83 ? -17.196 6.731 15.528 1.00 89.19 83 ASN A C 1
ATOM 630 O O . ASN A 1 83 ? -18.309 6.338 15.177 1.00 89.19 83 ASN A O 1
ATOM 634 N N . ILE A 1 84 ? -16.555 7.693 14.857 1.00 88.56 84 ILE A N 1
ATOM 635 C CA . ILE A 1 84 ? -17.053 8.275 13.609 1.00 88.56 84 ILE A CA 1
ATOM 636 C C . ILE A 1 84 ? -16.466 7.470 12.460 1.00 88.56 84 ILE A C 1
ATOM 638 O O . ILE A 1 84 ? -15.256 7.487 12.234 1.00 88.56 84 ILE A O 1
ATOM 642 N N . TRP A 1 85 ? -17.327 6.758 11.740 1.00 83.44 85 TRP A N 1
ATOM 643 C CA . TRP A 1 85 ? -16.911 5.887 10.650 1.00 83.44 85 TRP A CA 1
ATOM 644 C C . TRP A 1 85 ? -17.060 6.579 9.292 1.00 83.44 85 TRP A C 1
ATOM 646 O O . TRP A 1 85 ? -18.067 7.229 9.022 1.00 83.44 85 TRP A O 1
ATOM 656 N N . ASN A 1 86 ? -16.053 6.428 8.434 1.00 85.44 86 ASN A N 1
ATOM 657 C CA . ASN A 1 86 ? -16.039 6.931 7.066 1.00 85.44 86 ASN A CA 1
ATOM 658 C C . ASN A 1 86 ? -15.460 5.843 6.155 1.00 85.44 86 ASN A C 1
ATOM 660 O O . ASN A 1 86 ? -14.436 5.240 6.476 1.00 85.44 86 ASN A O 1
ATOM 664 N N . ILE A 1 87 ? -16.126 5.616 5.026 1.00 82.19 87 ILE A N 1
ATOM 665 C CA . ILE A 1 87 ? -15.625 4.798 3.927 1.00 82.19 87 ILE A CA 1
ATOM 666 C C . ILE A 1 87 ? -15.531 5.726 2.718 1.00 82.19 87 ILE A C 1
ATOM 668 O O . ILE A 1 87 ? -16.543 6.285 2.300 1.00 82.19 87 ILE A O 1
ATOM 672 N N . GLY A 1 88 ? -14.332 5.881 2.157 1.00 85.75 88 GLY A N 1
ATOM 673 C CA . GLY A 1 88 ? -14.138 6.607 0.900 1.00 85.75 88 GLY A CA 1
ATOM 674 C C . GLY A 1 88 ? -13.432 7.958 0.999 1.00 85.75 88 GLY A C 1
ATO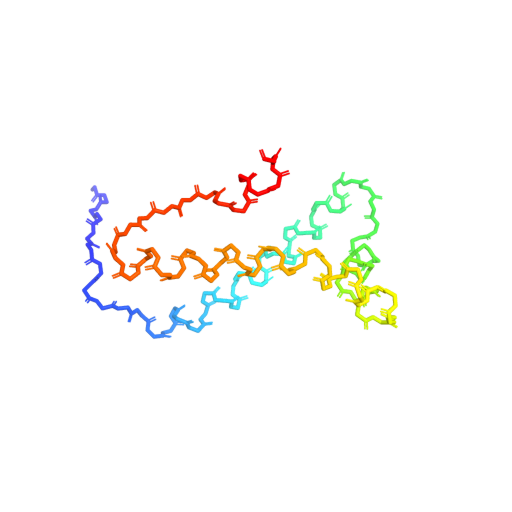M 675 O O . GLY A 1 88 ? -13.372 8.650 -0.013 1.00 85.75 88 GLY A O 1
ATOM 676 N N . ALA A 1 89 ? -12.853 8.336 2.145 1.00 89.00 89 ALA A N 1
ATOM 677 C CA . ALA A 1 89 ? -12.043 9.559 2.238 1.00 89.00 89 ALA A CA 1
ATOM 678 C C . ALA A 1 89 ? -10.900 9.609 1.203 1.00 89.00 89 ALA A C 1
ATOM 680 O O . ALA A 1 89 ? -10.609 10.667 0.657 1.00 89.00 89 ALA A O 1
ATOM 681 N N . GLU A 1 90 ? -10.284 8.467 0.874 1.00 88.75 90 GLU A N 1
ATOM 682 C CA . GLU A 1 90 ? -9.279 8.387 -0.199 1.00 88.75 90 GLU A CA 1
ATOM 683 C C . GLU A 1 90 ? -9.863 8.724 -1.583 1.00 88.75 90 GLU A C 1
ATO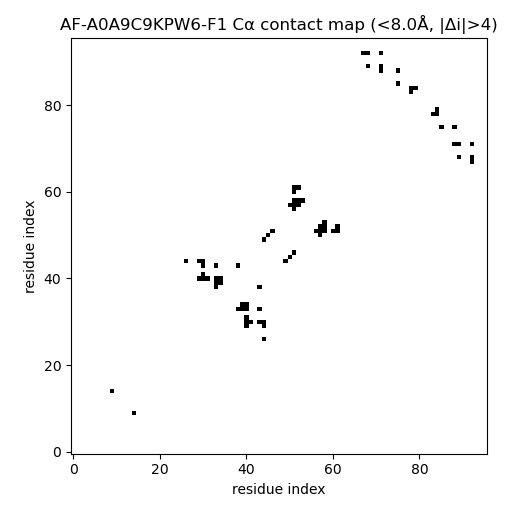M 685 O O . GLU A 1 90 ? -9.229 9.415 -2.380 1.00 88.75 90 GLU A O 1
ATOM 690 N N . GLY A 1 91 ? -11.099 8.292 -1.851 1.00 88.62 91 GLY A N 1
ATOM 691 C CA . GLY A 1 91 ? -11.815 8.582 -3.090 1.00 88.62 91 GLY A CA 1
ATOM 692 C C . GLY A 1 91 ? -12.239 10.045 -3.168 1.00 88.62 91 GLY A C 1
ATOM 693 O O . GLY A 1 91 ? -12.133 10.646 -4.230 1.00 88.62 91 GLY A O 1
ATOM 694 N N . GLN A 1 92 ? -12.641 10.635 -2.038 1.00 90.50 92 GLN A N 1
ATOM 695 C CA . GLN A 1 92 ? -12.932 12.068 -1.927 1.00 90.50 92 GLN A CA 1
ATOM 696 C C . GLN A 1 92 ? -11.684 12.903 -2.222 1.00 90.50 92 GLN A C 1
ATOM 698 O O . GLN A 1 92 ? -11.731 13.778 -3.077 1.00 90.50 92 GLN A O 1
ATOM 703 N N . LEU A 1 93 ? -10.551 12.563 -1.601 1.00 90.50 93 LEU A N 1
ATOM 704 C CA . LEU A 1 93 ? -9.263 13.196 -1.886 1.00 90.50 93 LEU A CA 1
ATOM 705 C C . LEU A 1 93 ? -8.868 13.064 -3.367 1.00 90.50 93 LEU A C 1
ATOM 707 O O . LEU A 1 93 ? -8.321 13.997 -3.944 1.00 90.50 93 LEU A O 1
ATOM 711 N N . THR A 1 94 ? -9.126 11.907 -3.980 1.00 88.31 94 THR A N 1
ATOM 712 C CA . THR A 1 94 ? -8.797 11.670 -5.395 1.00 88.31 94 THR A CA 1
ATOM 713 C C . THR A 1 94 ? -9.720 12.446 -6.342 1.00 88.31 94 THR A C 1
ATOM 715 O O . THR A 1 94 ? -9.289 12.830 -7.427 1.00 88.31 94 THR A O 1
ATOM 718 N N . ALA A 1 95 ? -10.977 12.679 -5.952 1.00 90.69 95 ALA A N 1
ATOM 719 C CA . ALA A 1 95 ? -11.962 13.402 -6.755 1.00 90.69 95 ALA A CA 1
ATOM 720 C C . ALA A 1 95 ? -11.762 14.931 -6.746 1.00 90.69 95 ALA A C 1
ATOM 722 O O . ALA A 1 95 ? -12.104 15.570 -7.743 1.00 90.69 95 ALA A O 1
ATOM 723 N N . GLY A 1 96 ? -11.187 15.488 -5.670 1.00 82.00 96 GLY A N 1
ATOM 724 C CA . GLY A 1 96 ? -10.979 16.930 -5.476 1.00 82.00 96 GLY A CA 1
ATOM 725 C C . GLY A 1 96 ? -11.911 17.518 -4.430 1.00 82.00 96 GLY A C 1
ATOM 726 O O . GLY A 1 96 ? -13.099 17.728 -4.758 1.00 82.00 96 GLY A O 1
#

Sequence (96 aa):
MLRLEPRPQASQQMALLAPLLAILLTLIAGAFLFSAWGANPLTAMYTFFIEPVNSVYGFTELLLKATPLVLTGIGLAICFRANIWNIGAEGQLTAG

Foldseek 3Di:
DDDDDDDPDDDPVCVVVVVVVVVVVVLVVQLVVCVVVVHRSVVVVCVVPPVLVPDPVSVVVVCVLVVVVVVLVVVVVVCVVVVNDDDQSVVVVVVD

Mean predicted aligned error: 5.69 Å

Solvent-accessible surface area (backbone atoms only — not comparable to full-atom values): 5744 Å² total; per-residue (Å²): 132,94,78,91,72,86,76,93,66,85,55,68,67,52,69,61,46,48,62,54,50,51,53,53,51,48,54,52,51,48,36,51,52,34,43,75,72,70,44,61,32,68,60,53,50,41,56,68,69,45,49,35,71,74,35,74,66,36,39,50,55,50,46,66,62,44,48,62,53,51,52,51,52,54,55,48,55,56,36,48,75,71,72,47,84,83,87,54,67,66,57,49,66,71,72,107

Secondary structure (DSSP, 8-state):
-------SS--HHHHHHHHHHHHHHHHHHHHHHHHHTTS-HHHHHHHHHTGGGSSHHHHHHHHHHHHHHHHHHHHHHHHHHTT---S-HHHHHHH-

pLDDT: mean 92.74, std 4.22, range [79.94, 97.75]

Radius of gyration: 18.1 Å; Cα contacts (8 Å, |Δi|>4): 40; chains: 1; bounding box: 46×38×44 Å